Protein AF-A0A2E5NIH4-F1 (afdb_monomer_lite)

Radius of gyration: 13.5 Å; chains: 1; bounding box: 42×26×30 Å

pLDDT: mean 77.72, std 14.87, range [35.75, 93.19]

Foldseek 3Di:
DDDDDPPPVVVVLVVVLVVLCVLLVHDSVCLLDDDDPDLSSVLSLLLSLLCCVPPHPDDLVRSCVVSVHDSVVSVVSNVCLVVDDCPDPSCVSSVCSVVVVVD

Secondary structure (DSSP, 8-state):
-----TT-HHHHHHHHHHHHHHHTT--HHHHTSS----HHHHHHHHHHHHHHHHHS---HHHHHHHTTS-HHHHHHHHHHHHS--TT-HHHHHHHHHHHHTT-

Structure (mmCIF, N/CA/C/O backbone):
data_AF-A0A2E5NIH4-F1
#
_entry.id   AF-A0A2E5NIH4-F1
#
loop_
_atom_site.group_PDB
_atom_site.id
_atom_site.type_symbol
_atom_site.label_atom_id
_atom_site.label_alt_id
_atom_site.label_comp_id
_atom_site.label_asym_id
_atom_site.label_entity_id
_atom_site.label_seq_id
_atom_site.pdbx_PDB_ins_code
_atom_site.Cartn_x
_atom_site.Cartn_y
_atom_site.Cartn_z
_atom_site.occupancy
_atom_site.B_iso_or_equiv
_atom_site.auth_seq_id
_atom_site.auth_comp_id
_atom_site.auth_asym_id
_atom_site.auth_atom_id
_atom_site.pdbx_PDB_model_num
ATOM 1 N N . MET A 1 1 ? -29.072 -7.649 0.896 1.00 35.75 1 MET A N 1
ATOM 2 C CA . MET A 1 1 ? -28.034 -6.713 0.414 1.00 35.75 1 MET A CA 1
ATOM 3 C C . MET A 1 1 ? -27.538 -5.934 1.618 1.00 35.75 1 MET A C 1
ATOM 5 O O . MET A 1 1 ? -28.276 -5.103 2.125 1.00 35.75 1 MET A O 1
ATOM 9 N N . GLY A 1 2 ? -26.382 -6.310 2.169 1.00 41.97 2 GLY A N 1
ATOM 10 C CA . GLY A 1 2 ? -25.843 -5.685 3.379 1.00 41.97 2 GLY A CA 1
ATOM 11 C C . GLY A 1 2 ? -25.183 -4.354 3.039 1.00 41.97 2 GLY A C 1
ATOM 12 O O . GLY A 1 2 ? -24.226 -4.333 2.271 1.00 41.97 2 GLY A O 1
ATOM 13 N N . MET A 1 3 ? -25.723 -3.264 3.584 1.00 45.12 3 MET A N 1
ATOM 14 C CA . MET A 1 3 ? -25.058 -1.962 3.625 1.00 45.12 3 MET A CA 1
ATOM 15 C C . MET A 1 3 ? -23.690 -2.129 4.295 1.00 45.12 3 MET A C 1
ATOM 17 O O . MET A 1 3 ? -23.597 -2.735 5.360 1.00 45.12 3 MET A O 1
ATOM 21 N N . LEU A 1 4 ? -22.632 -1.626 3.657 1.00 46.88 4 LEU A N 1
ATOM 22 C CA . LEU A 1 4 ? -21.312 -1.534 4.271 1.00 46.88 4 LEU A CA 1
ATOM 23 C C . LEU A 1 4 ? -21.403 -0.587 5.469 1.00 46.88 4 LEU A C 1
ATOM 25 O O . LEU A 1 4 ? -21.704 0.591 5.290 1.00 46.88 4 LEU A O 1
ATOM 29 N N . ASP A 1 5 ? -21.179 -1.115 6.671 1.00 52.38 5 ASP A N 1
ATOM 30 C CA . ASP A 1 5 ? -21.135 -0.327 7.897 1.00 52.38 5 ASP A CA 1
ATOM 31 C C . ASP A 1 5 ? -19.932 0.639 7.828 1.00 52.38 5 ASP A C 1
ATOM 33 O O . ASP A 1 5 ? -18.790 0.177 7.705 1.00 52.38 5 ASP A O 1
ATOM 37 N N . PRO A 1 6 ? -20.144 1.968 7.888 1.00 49.75 6 PRO A N 1
ATOM 38 C CA . PRO A 1 6 ? -19.061 2.950 7.938 1.00 49.75 6 PRO A CA 1
ATOM 39 C C . PRO A 1 6 ? -18.146 2.796 9.170 1.00 49.75 6 PRO A C 1
ATOM 41 O O . PRO A 1 6 ? -17.110 3.460 9.237 1.00 49.75 6 PRO A O 1
ATOM 44 N N . HIS A 1 7 ? -18.477 1.919 10.126 1.00 53.59 7 HIS A N 1
ATOM 45 C CA . HIS A 1 7 ? -17.674 1.651 11.318 1.00 53.59 7 HIS A CA 1
ATOM 46 C C . HIS A 1 7 ? -16.639 0.525 11.198 1.00 53.59 7 HIS A C 1
ATOM 48 O O . HIS A 1 7 ? -15.813 0.397 12.104 1.00 53.59 7 HIS A O 1
ATOM 54 N N . ASP A 1 8 ? -16.587 -0.253 10.111 1.00 75.00 8 ASP A N 1
ATOM 55 C CA . ASP A 1 8 ? -15.568 -1.307 9.989 1.00 75.00 8 ASP A CA 1
ATOM 56 C C . ASP A 1 8 ? -14.356 -0.866 9.153 1.00 75.00 8 ASP A C 1
ATOM 58 O O . ASP A 1 8 ? -14.097 -1.342 8.041 1.00 75.00 8 ASP A O 1
ATOM 62 N N . ILE A 1 9 ? -13.570 0.048 9.732 1.00 77.31 9 ILE A N 1
ATOM 63 C CA . ILE A 1 9 ? -12.280 0.500 9.185 1.00 77.31 9 ILE A CA 1
ATOM 64 C C . ILE A 1 9 ? -11.356 -0.682 8.851 1.00 77.31 9 ILE A C 1
ATOM 66 O O . ILE A 1 9 ? -10.576 -0.615 7.903 1.00 77.31 9 ILE A O 1
ATOM 70 N N . LYS A 1 10 ? -11.466 -1.800 9.579 1.00 82.44 10 LYS A N 1
ATOM 71 C CA . LYS A 1 10 ? -10.659 -2.997 9.343 1.00 82.44 10 LYS A CA 1
ATOM 72 C C . LYS A 1 10 ? -11.095 -3.708 8.066 1.00 82.44 10 LYS A C 1
ATOM 74 O O . LYS A 1 10 ? -10.236 -4.077 7.268 1.00 82.44 10 LYS A O 1
ATOM 79 N N . SER A 1 11 ? -12.398 -3.850 7.834 1.00 84.06 11 SER A N 1
ATOM 80 C CA . SER A 1 11 ? -12.924 -4.366 6.564 1.00 84.06 11 SER A CA 1
ATOM 81 C C . SER A 1 11 ? -12.573 -3.463 5.379 1.00 84.06 11 SER A C 1
ATOM 83 O O . SER A 1 11 ? -12.190 -3.976 4.326 1.00 84.06 11 SER A O 1
ATOM 85 N N . PHE A 1 12 ? -12.620 -2.137 5.555 1.00 84.38 12 PHE A N 1
ATOM 86 C CA . PHE A 1 12 ? -12.171 -1.179 4.538 1.00 84.38 12 PHE A CA 1
ATOM 87 C C . PHE A 1 12 ? -10.691 -1.378 4.185 1.00 84.38 12 PHE A C 1
ATOM 89 O O . PHE A 1 12 ? -10.358 -1.583 3.018 1.00 84.38 12 PHE A O 1
ATOM 96 N N . ILE A 1 13 ? -9.814 -1.392 5.191 1.00 86.69 13 ILE A N 1
ATOM 97 C CA . ILE A 1 13 ? -8.370 -1.600 5.013 1.00 86.69 13 ILE A CA 1
ATOM 98 C C . ILE A 1 13 ? -8.094 -2.947 4.344 1.00 86.69 13 ILE A C 1
ATOM 100 O O . ILE A 1 13 ? -7.312 -3.026 3.400 1.00 86.69 13 ILE A O 1
ATOM 104 N N . ASN A 1 14 ? -8.741 -4.010 4.821 1.00 88.62 14 ASN A N 1
ATOM 105 C CA . ASN A 1 14 ? -8.499 -5.357 4.326 1.00 88.62 14 ASN A CA 1
ATOM 106 C C . ASN A 1 14 ? -8.865 -5.507 2.854 1.00 88.62 14 ASN A C 1
ATOM 108 O O . ASN A 1 14 ? -8.086 -6.133 2.142 1.00 88.62 14 ASN A O 1
ATOM 112 N N . ARG A 1 15 ? -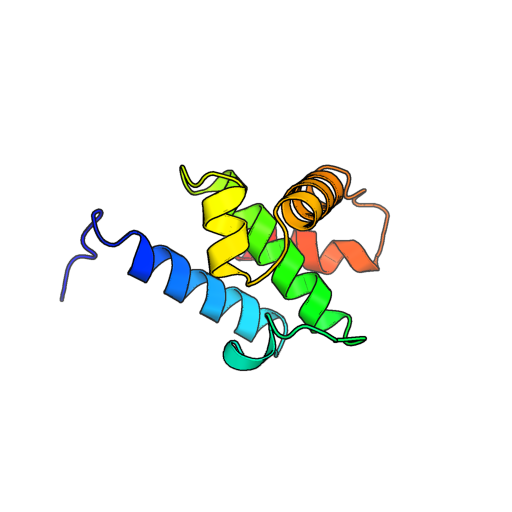9.998 -4.942 2.419 1.00 86.94 15 ARG A N 1
ATOM 113 C CA . ARG A 1 15 ? -10.432 -4.989 1.018 1.00 86.94 15 ARG A CA 1
ATOM 114 C C . ARG A 1 15 ? -9.419 -4.320 0.096 1.00 86.94 15 ARG A C 1
ATOM 116 O O . ARG A 1 15 ? -8.968 -4.944 -0.851 1.00 86.94 15 ARG A O 1
ATOM 123 N N . HIS A 1 16 ? -9.010 -3.096 0.413 1.00 87.69 16 HIS A N 1
ATOM 124 C CA . HIS A 1 16 ? -8.112 -2.346 -0.466 1.00 87.69 16 HIS A CA 1
ATOM 125 C C . HIS A 1 16 ? -6.687 -2.906 -0.455 1.00 87.69 16 HIS A C 1
ATOM 127 O O . HIS A 1 16 ? -6.006 -2.876 -1.472 1.00 87.69 16 HIS A O 1
ATOM 133 N N . ILE A 1 17 ? -6.225 -3.476 0.667 1.00 90.06 17 ILE A N 1
ATOM 134 C CA . ILE A 1 17 ? -4.968 -4.239 0.669 1.00 90.06 17 ILE A CA 1
ATOM 135 C C . ILE A 1 17 ? -5.060 -5.430 -0.293 1.00 90.06 17 ILE A C 1
ATOM 137 O O . ILE A 1 17 ? -4.085 -5.691 -0.993 1.00 90.06 17 ILE A O 1
ATOM 141 N N . GLU A 1 18 ? -6.195 -6.134 -0.331 1.00 89.56 18 GLU A N 1
ATOM 142 C CA . GLU A 1 18 ? -6.425 -7.249 -1.258 1.00 89.56 18 GLU A CA 1
ATOM 143 C C . GLU A 1 18 ? -6.359 -6.770 -2.712 1.00 89.56 18 GLU A C 1
ATOM 145 O O . GLU A 1 18 ? -5.551 -7.282 -3.479 1.00 89.56 18 GLU A O 1
ATOM 150 N N . GLU A 1 19 ? -7.105 -5.718 -3.054 1.00 87.19 19 GLU A N 1
ATOM 151 C CA . GLU A 1 19 ? -7.143 -5.133 -4.403 1.00 87.19 19 GLU A CA 1
ATOM 152 C C . GLU A 1 19 ? -5.753 -4.672 -4.872 1.00 87.19 19 GLU A C 1
ATOM 154 O O . GLU A 1 19 ? -5.341 -4.945 -6.000 1.00 87.19 19 GLU A O 1
ATOM 159 N N . ILE A 1 20 ? -4.977 -4.029 -3.990 1.00 88.06 20 ILE A N 1
ATOM 160 C CA . ILE A 1 20 ? -3.601 -3.619 -4.300 1.00 88.06 20 ILE A CA 1
ATOM 161 C C . ILE A 1 20 ? -2.701 -4.848 -4.497 1.00 88.06 20 ILE A C 1
ATOM 163 O O . ILE A 1 20 ? -1.862 -4.871 -5.400 1.00 88.06 20 ILE A O 1
ATOM 167 N N . CYS A 1 21 ? -2.852 -5.882 -3.668 1.00 89.94 21 CYS A N 1
ATOM 168 C CA . CYS A 1 21 ? -2.088 -7.119 -3.814 1.00 89.94 21 CYS A CA 1
ATOM 169 C C . CYS A 1 21 ? -2.408 -7.830 -5.140 1.00 89.94 21 CYS A C 1
ATOM 171 O O . CYS A 1 21 ? -1.482 -8.254 -5.837 1.00 89.94 21 CYS A O 1
ATOM 173 N N . GLU A 1 22 ? -3.685 -7.901 -5.517 1.00 88.69 22 GLU A N 1
ATOM 174 C CA . GLU A 1 22 ? -4.147 -8.456 -6.792 1.00 88.69 22 GLU A CA 1
ATOM 175 C C . GLU A 1 22 ? -3.589 -7.676 -7.985 1.00 88.69 22 GLU A C 1
ATOM 177 O O . GLU A 1 22 ? -3.030 -8.288 -8.898 1.00 88.69 22 GLU A O 1
ATOM 182 N N . TYR A 1 23 ? -3.635 -6.339 -7.943 1.00 86.81 23 TYR A N 1
ATOM 183 C CA . TYR A 1 23 ? -3.092 -5.477 -8.998 1.00 86.81 23 TYR A CA 1
ATOM 184 C C . TYR A 1 23 ? -1.612 -5.767 -9.291 1.00 86.81 23 TYR A C 1
ATOM 186 O O . TYR A 1 23 ? -1.195 -5.862 -10.446 1.00 86.81 23 TYR A O 1
ATOM 194 N N . TYR A 1 24 ? -0.807 -5.962 -8.244 1.00 86.12 24 TYR A N 1
ATOM 195 C CA . TYR A 1 24 ? 0.616 -6.279 -8.391 1.00 86.12 24 TYR A CA 1
ATOM 196 C C . TYR A 1 24 ? 0.909 -7.781 -8.543 1.00 86.12 24 TYR A C 1
ATOM 198 O O . TYR A 1 24 ? 2.075 -8.157 -8.709 1.00 86.12 24 TYR A O 1
ATOM 206 N N . GLY A 1 25 ? -0.108 -8.648 -8.494 1.00 88.00 25 GLY A N 1
ATOM 207 C CA . GLY A 1 25 ? 0.048 -10.101 -8.566 1.00 88.00 25 GLY A CA 1
ATOM 208 C C . GLY A 1 25 ? 0.872 -10.675 -7.410 1.00 88.00 25 GLY A C 1
ATOM 209 O O . GLY A 1 25 ? 1.714 -11.552 -7.624 1.00 88.00 25 GLY A O 1
ATOM 210 N N . VAL A 1 26 ? 0.686 -10.146 -6.198 1.00 89.75 26 VAL A N 1
ATOM 211 C CA . VAL A 1 26 ? 1.386 -10.583 -4.982 1.00 89.75 26 VAL A CA 1
ATOM 212 C C . VAL A 1 26 ? 0.405 -11.179 -3.979 1.00 89.75 26 VAL A C 1
ATOM 214 O O . VAL A 1 26 ? -0.699 -10.685 -3.803 1.00 89.75 26 VAL A O 1
ATOM 217 N N . HIS A 1 27 ? 0.811 -12.232 -3.268 1.00 88.06 27 HIS A N 1
ATOM 218 C CA . HIS A 1 27 ? -0.013 -12.782 -2.193 1.00 88.06 27 HIS A CA 1
ATOM 219 C C . HIS A 1 27 ? 0.055 -11.891 -0.953 1.00 88.06 27 HIS A C 1
ATOM 221 O O . HIS A 1 27 ? 1.146 -11.595 -0.454 1.00 88.06 27 HIS A O 1
ATOM 227 N N . ARG A 1 28 ? -1.110 -11.537 -0.406 1.00 83.56 28 ARG A N 1
ATOM 228 C CA . ARG A 1 28 ? -1.250 -10.723 0.807 1.00 83.56 28 ARG A CA 1
ATOM 229 C C . ARG A 1 28 ? -0.417 -11.225 1.983 1.00 83.56 28 ARG A C 1
ATOM 231 O O . ARG A 1 28 ? 0.258 -10.442 2.639 1.00 83.56 28 ARG A O 1
ATOM 238 N N . GLU A 1 29 ? -0.433 -12.526 2.250 1.00 83.56 29 GLU A N 1
ATOM 239 C CA . GLU A 1 29 ? 0.328 -13.118 3.363 1.00 83.56 29 GLU A CA 1
ATOM 240 C C . GLU A 1 29 ? 1.836 -12.918 3.203 1.00 83.56 29 GLU A C 1
ATOM 242 O O . GLU A 1 29 ? 2.582 -12.811 4.177 1.00 83.56 29 GLU A O 1
ATOM 247 N N . LEU A 1 30 ? 2.289 -12.829 1.953 1.00 83.62 30 LEU A N 1
ATOM 248 C CA . LEU A 1 30 ? 3.690 -12.668 1.629 1.00 83.62 30 LEU A CA 1
ATOM 249 C C . LEU A 1 30 ? 4.085 -11.202 1.556 1.00 83.62 30 LEU A C 1
ATOM 251 O O . LEU A 1 30 ? 5.251 -10.923 1.824 1.00 83.62 30 LEU A O 1
ATOM 255 N N . VAL A 1 31 ? 3.172 -10.274 1.243 1.00 84.69 31 VAL A N 1
ATOM 256 C CA . VAL A 1 31 ? 3.507 -8.878 0.916 1.00 84.69 31 VAL A CA 1
ATOM 257 C C . VAL A 1 31 ? 4.358 -8.227 2.012 1.00 84.69 31 VAL A C 1
ATOM 259 O O . VAL A 1 31 ? 5.442 -7.725 1.715 1.00 84.69 31 VAL A O 1
ATOM 262 N N . PHE A 1 32 ? 3.986 -8.395 3.283 1.00 86.06 32 PHE A N 1
ATOM 263 C CA . PHE A 1 32 ? 4.632 -7.750 4.434 1.00 86.06 32 PHE A CA 1
ATOM 264 C C . PHE A 1 32 ? 5.865 -8.469 4.997 1.00 86.06 32 PHE A C 1
ATOM 266 O O . PHE A 1 32 ? 6.571 -7.920 5.849 1.00 86.06 32 PHE A O 1
ATOM 273 N N . THR A 1 33 ? 6.198 -9.661 4.495 1.00 83.25 33 THR A N 1
ATOM 274 C CA . THR A 1 33 ? 7.331 -10.438 5.024 1.00 83.25 33 THR A CA 1
ATOM 275 C C . THR A 1 33 ? 8.671 -9.694 4.884 1.00 83.25 33 THR A C 1
ATOM 277 O O . THR A 1 33 ? 8.859 -8.813 4.038 1.00 83.25 33 THR A O 1
ATOM 280 N N . SER A 1 34 ? 9.614 -10.002 5.776 1.00 64.69 34 SER A N 1
ATOM 281 C CA . SER A 1 34 ? 10.781 -9.166 6.100 1.00 64.69 34 SER A CA 1
ATOM 282 C C . SER A 1 34 ? 11.829 -9.019 4.991 1.00 64.69 34 SER A C 1
ATOM 284 O O . SER A 1 34 ? 12.628 -8.085 5.045 1.00 64.69 34 SER A O 1
ATOM 286 N N . ARG A 1 35 ? 11.838 -9.887 3.972 1.00 63.28 35 ARG A N 1
ATOM 287 C CA . ARG A 1 35 ? 12.839 -9.855 2.896 1.00 63.28 35 ARG A CA 1
ATOM 288 C C . ARG A 1 35 ? 12.205 -10.165 1.547 1.00 63.28 35 ARG A C 1
ATOM 290 O O . ARG A 1 35 ? 11.815 -11.297 1.285 1.00 63.28 35 ARG A O 1
ATOM 297 N N . SER A 1 36 ? 12.152 -9.162 0.681 1.00 64.19 36 SER A N 1
ATOM 298 C CA . SER A 1 36 ? 11.809 -9.344 -0.724 1.00 64.19 36 SER A CA 1
ATOM 299 C C . SER A 1 36 ? 12.695 -8.471 -1.590 1.00 64.19 36 SER A C 1
ATOM 301 O O . SER A 1 36 ? 12.764 -7.266 -1.370 1.00 64.19 36 SER A O 1
ATOM 303 N N . LYS A 1 37 ? 13.354 -9.085 -2.576 1.00 72.56 37 LYS A N 1
ATOM 304 C CA . LYS A 1 37 ? 13.908 -8.369 -3.734 1.00 72.56 37 LYS A CA 1
ATOM 305 C C . LYS A 1 37 ? 12.868 -8.214 -4.853 1.00 72.56 37 LYS A C 1
ATOM 307 O O . LYS A 1 37 ? 13.192 -7.654 -5.890 1.00 72.56 37 LYS A O 1
ATOM 312 N N . ASP A 1 38 ? 11.652 -8.735 -4.661 1.00 82.44 38 ASP A N 1
ATOM 313 C CA . ASP A 1 38 ? 10.564 -8.597 -5.629 1.00 82.44 38 ASP A CA 1
ATOM 314 C C . ASP A 1 38 ? 10.068 -7.148 -5.633 1.00 82.44 38 ASP A C 1
ATOM 316 O O . ASP A 1 38 ? 9.485 -6.672 -4.651 1.00 82.44 38 ASP A O 1
ATOM 320 N N . GLU A 1 39 ? 10.314 -6.467 -6.748 1.00 83.12 39 GLU A N 1
ATOM 321 C CA . GLU A 1 39 ? 9.880 -5.100 -7.012 1.00 83.12 39 GLU A CA 1
ATOM 322 C C . GLU A 1 39 ? 8.357 -4.957 -6.901 1.00 83.12 39 GLU A C 1
ATOM 324 O O . GLU A 1 39 ? 7.877 -3.980 -6.331 1.00 83.12 39 GLU A O 1
ATOM 329 N N . ARG A 1 40 ? 7.581 -5.967 -7.321 1.00 85.19 40 ARG A N 1
ATOM 330 C CA . ARG A 1 40 ? 6.110 -5.940 -7.227 1.00 85.19 40 ARG A CA 1
ATOM 331 C C . ARG A 1 40 ? 5.646 -5.882 -5.780 1.00 85.19 40 ARG A C 1
ATOM 333 O O . ARG A 1 40 ? 4.723 -5.145 -5.452 1.00 85.19 40 ARG A O 1
ATOM 340 N N . ARG A 1 41 ? 6.328 -6.609 -4.889 1.00 87.44 41 ARG A N 1
ATOM 341 C CA . ARG A 1 41 ? 6.038 -6.563 -3.450 1.00 87.44 41 ARG A CA 1
ATOM 342 C C . ARG A 1 41 ? 6.405 -5.216 -2.844 1.00 87.44 41 ARG A C 1
ATOM 344 O O . ARG A 1 41 ? 5.668 -4.728 -1.995 1.00 87.44 41 ARG A O 1
ATOM 351 N N . MET A 1 42 ? 7.518 -4.618 -3.269 1.00 86.50 42 MET A N 1
ATOM 352 C CA . MET A 1 42 ? 7.885 -3.276 -2.815 1.00 86.50 42 MET A CA 1
ATOM 353 C C . MET A 1 42 ? 6.847 -2.245 -3.268 1.00 86.50 42 MET A C 1
ATOM 355 O O . MET A 1 42 ? 6.360 -1.480 -2.440 1.00 86.50 42 MET A O 1
ATOM 359 N N . ASN A 1 43 ? 6.444 -2.284 -4.538 1.00 86.25 43 ASN A N 1
ATOM 360 C CA . ASN A 1 43 ? 5.437 -1.381 -5.093 1.00 86.25 43 ASN A CA 1
ATOM 361 C C . ASN A 1 43 ? 4.082 -1.550 -4.389 1.00 86.25 43 ASN A C 1
ATOM 363 O O . ASN A 1 43 ? 3.482 -0.555 -3.995 1.00 86.25 43 ASN A O 1
ATOM 367 N N . ALA A 1 44 ? 3.664 -2.787 -4.102 1.00 88.50 44 ALA A N 1
ATOM 368 C CA . ALA A 1 44 ? 2.460 -3.052 -3.316 1.00 88.50 44 ALA A CA 1
ATOM 369 C C . ALA A 1 44 ? 2.529 -2.443 -1.903 1.00 88.50 44 ALA A C 1
ATOM 371 O O . ALA A 1 44 ? 1.588 -1.773 -1.483 1.00 88.50 44 ALA A O 1
ATOM 372 N N . ILE A 1 45 ? 3.642 -2.609 -1.172 1.00 90.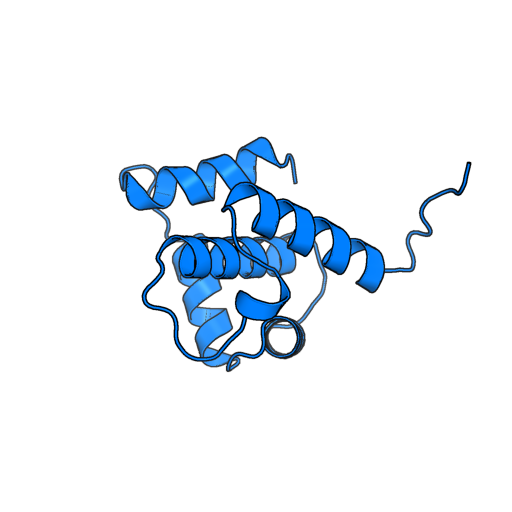00 45 ILE A N 1
ATOM 373 C CA . ILE A 1 45 ? 3.810 -2.004 0.166 1.00 90.00 45 ILE A CA 1
ATOM 374 C C . ILE A 1 45 ? 3.744 -0.474 0.087 1.00 90.00 45 ILE A C 1
ATOM 376 O O . ILE A 1 45 ? 3.091 0.148 0.925 1.00 90.00 45 ILE A O 1
ATOM 380 N N . LEU A 1 46 ? 4.415 0.131 -0.896 1.00 88.56 46 LEU A N 1
ATOM 381 C CA . LEU A 1 46 ? 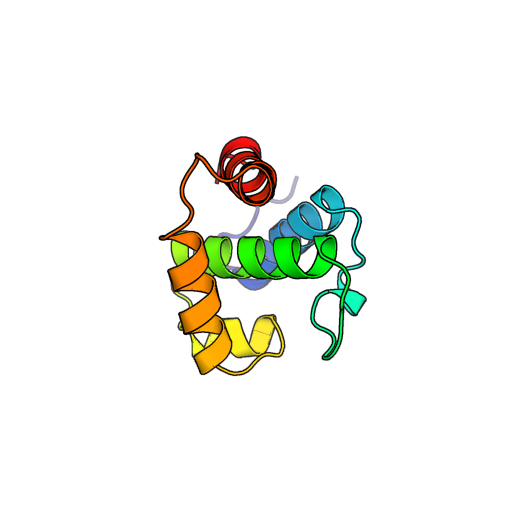4.424 1.582 -1.093 1.00 88.56 46 LEU A CA 1
ATOM 382 C C . LEU A 1 46 ? 3.011 2.113 -1.363 1.00 88.56 46 LEU A C 1
ATOM 384 O O . LEU A 1 46 ? 2.564 3.022 -0.661 1.00 88.56 46 LEU A O 1
ATOM 388 N N . THR A 1 47 ? 2.280 1.492 -2.295 1.00 87.12 47 THR A N 1
ATOM 389 C CA . THR A 1 47 ? 0.887 1.846 -2.600 1.00 87.12 47 THR A CA 1
ATOM 390 C C . THR A 1 47 ? -0.014 1.680 -1.373 1.00 87.12 47 THR A C 1
ATOM 392 O O . THR A 1 47 ? -0.772 2.596 -1.065 1.00 87.12 47 THR A O 1
ATOM 395 N N . ILE A 1 48 ? 0.115 0.586 -0.607 1.00 90.31 48 ILE A N 1
ATOM 396 C CA . ILE A 1 48 ? -0.654 0.371 0.635 1.00 90.31 48 ILE A CA 1
ATOM 397 C C . ILE A 1 48 ? -0.368 1.475 1.660 1.00 90.31 48 ILE A C 1
ATOM 399 O O . ILE A 1 48 ? -1.293 2.025 2.253 1.00 90.31 48 ILE A O 1
ATOM 403 N N . VAL A 1 49 ? 0.902 1.823 1.883 1.00 90.69 49 VAL A N 1
ATOM 404 C CA . VAL A 1 49 ? 1.269 2.864 2.855 1.00 90.69 49 VAL A CA 1
ATOM 405 C C . VAL A 1 49 ? 0.724 4.226 2.437 1.00 90.69 49 VAL A C 1
ATOM 407 O O . VAL A 1 49 ? 0.165 4.936 3.275 1.00 90.69 49 VAL A O 1
ATOM 410 N N . PHE A 1 50 ? 0.860 4.587 1.162 1.00 87.38 50 PHE A N 1
ATOM 411 C CA . PHE A 1 50 ? 0.328 5.842 0.642 1.00 87.38 50 PHE A CA 1
ATOM 412 C C . PHE A 1 50 ? -1.197 5.909 0.763 1.00 87.38 50 PHE A C 1
ATOM 414 O O . PHE A 1 50 ? -1.722 6.878 1.315 1.00 87.38 50 PHE A O 1
ATOM 421 N N . PHE A 1 51 ? -1.889 4.847 0.345 1.00 86.31 51 PHE A N 1
ATOM 422 C CA . PHE A 1 51 ? -3.337 4.708 0.463 1.00 86.31 51 PHE A CA 1
ATOM 423 C C . PHE A 1 51 ? -3.811 4.901 1.908 1.00 86.31 51 PHE A C 1
ATOM 425 O O . PHE A 1 51 ? -4.635 5.772 2.191 1.00 86.31 51 PHE A O 1
ATOM 432 N N . LEU A 1 52 ? -3.239 4.151 2.855 1.00 88.38 52 LEU A N 1
ATOM 433 C CA . LEU A 1 52 ? -3.640 4.243 4.259 1.00 88.38 52 LEU A CA 1
ATOM 434 C C . LEU A 1 52 ? -3.390 5.642 4.826 1.00 88.38 52 LEU A C 1
ATOM 436 O O . LEU A 1 52 ? -4.212 6.152 5.584 1.00 88.38 52 LEU A O 1
ATOM 440 N N . LYS A 1 53 ? -2.295 6.297 4.432 1.00 87.06 53 LYS A N 1
ATOM 441 C CA . LYS A 1 53 ? -2.000 7.671 4.853 1.00 87.06 53 LYS A CA 1
ATOM 442 C C . LYS A 1 53 ? -2.962 8.715 4.294 1.00 87.06 53 LYS A C 1
ATOM 444 O O . LYS A 1 53 ? -3.135 9.740 4.952 1.00 87.06 53 LYS A O 1
ATOM 449 N N . LYS A 1 54 ? -3.521 8.498 3.104 1.00 83.06 54 LYS A N 1
ATOM 450 C CA . LYS A 1 54 ? -4.404 9.452 2.420 1.00 83.06 54 LYS A CA 1
ATOM 451 C C . LYS A 1 54 ? -5.875 9.279 2.786 1.00 83.06 54 LYS A C 1
ATOM 453 O O . LYS A 1 54 ? -6.563 10.281 2.949 1.00 83.06 54 LYS A O 1
ATOM 458 N N . HIS A 1 55 ? -6.330 8.040 2.957 1.00 81.25 55 HIS A N 1
ATOM 459 C CA . HIS A 1 55 ? -7.760 7.721 3.066 1.00 81.25 55 HIS A CA 1
ATOM 460 C C . HIS A 1 55 ? -8.184 7.255 4.462 1.00 81.25 55 HIS A C 1
ATOM 462 O O . HIS A 1 55 ? -9.344 6.912 4.677 1.00 81.25 55 HIS A O 1
ATOM 468 N N . THR A 1 56 ? -7.268 7.248 5.435 1.00 83.19 56 THR A N 1
ATOM 469 C CA . THR A 1 56 ? -7.584 6.901 6.826 1.00 83.19 56 THR A CA 1
ATOM 470 C C . THR A 1 56 ? -6.973 7.901 7.804 1.00 83.19 56 THR A C 1
ATOM 472 O O . THR A 1 56 ? -6.021 8.611 7.487 1.00 83.19 56 THR A O 1
ATOM 475 N N . ILE A 1 57 ? -7.495 7.921 9.032 1.00 85.06 57 ILE A N 1
ATOM 476 C CA . ILE A 1 57 ? -6.955 8.722 10.142 1.00 85.06 57 ILE A CA 1
ATOM 477 C C . ILE A 1 57 ? -5.795 8.030 10.879 1.00 85.06 57 ILE A C 1
ATOM 479 O O . ILE A 1 57 ? -5.372 8.499 11.935 1.00 85.06 57 ILE A O 1
ATOM 483 N N . LEU A 1 58 ? -5.287 6.908 10.354 1.00 86.94 58 LEU A N 1
ATOM 484 C CA . LEU A 1 58 ? -4.281 6.101 11.036 1.00 86.94 58 LEU A CA 1
ATOM 485 C C . LEU A 1 58 ? -2.943 6.839 11.183 1.00 86.94 58 LEU A C 1
ATOM 487 O O . LEU A 1 58 ? -2.392 7.447 10.253 1.00 86.94 58 LEU A O 1
ATOM 491 N N . SER A 1 59 ? -2.364 6.710 12.370 1.00 91.50 59 SER A N 1
ATOM 492 C CA . SER A 1 59 ? -1.005 7.149 12.666 1.00 91.50 59 SER A CA 1
ATOM 493 C C . SER A 1 59 ? 0.038 6.289 11.941 1.00 91.50 59 SER A C 1
ATOM 495 O O . SER A 1 59 ? -0.210 5.151 11.538 1.00 91.50 59 SER A O 1
ATOM 497 N N . HIS A 1 60 ? 1.275 6.792 11.827 1.00 90.25 60 HIS A N 1
ATOM 498 C CA . HIS A 1 60 ? 2.379 6.005 11.250 1.00 90.25 60 HIS A CA 1
ATOM 499 C C . HIS A 1 60 ? 2.628 4.711 12.026 1.00 90.25 60 HIS A C 1
ATOM 501 O O . HIS A 1 60 ? 3.054 3.721 11.441 1.00 90.25 60 HIS A O 1
ATOM 507 N N . ARG A 1 61 ? 2.353 4.717 13.334 1.00 93.19 61 ARG A N 1
ATOM 508 C CA . ARG A 1 61 ? 2.486 3.542 14.191 1.00 93.19 61 ARG A CA 1
ATOM 509 C C . ARG A 1 61 ? 1.425 2.490 13.880 1.00 93.19 61 ARG A C 1
ATOM 511 O O . ARG A 1 61 ? 1.749 1.311 13.817 1.00 93.19 61 ARG A O 1
ATOM 518 N N . GLU A 1 62 ? 0.181 2.897 13.663 1.00 93.00 62 GLU A N 1
ATOM 519 C CA . GLU A 1 62 ? -0.888 1.963 13.293 1.00 93.00 62 GLU A CA 1
ATOM 520 C C . GLU A 1 62 ? -0.641 1.351 11.913 1.00 93.00 62 GLU A C 1
ATOM 522 O O . GLU A 1 62 ? -0.761 0.140 11.747 1.00 93.00 62 GLU A O 1
ATOM 527 N N . ILE A 1 63 ? -0.192 2.158 10.949 1.00 91.19 63 ILE A N 1
ATOM 528 C CA . ILE A 1 63 ? 0.177 1.667 9.616 1.00 91.19 63 ILE A CA 1
ATOM 529 C C . ILE A 1 63 ? 1.373 0.713 9.698 1.00 91.19 63 ILE A C 1
ATOM 531 O O . ILE A 1 63 ? 1.330 -0.358 9.101 1.00 91.19 63 ILE A O 1
ATOM 535 N N . ALA A 1 64 ? 2.403 1.054 10.479 1.00 91.75 64 ALA A N 1
ATOM 536 C CA . ALA A 1 64 ? 3.560 0.195 10.741 1.00 91.75 64 ALA A CA 1
ATOM 537 C C . ALA A 1 64 ? 3.154 -1.192 11.261 1.00 91.75 64 ALA A C 1
ATOM 539 O O . ALA A 1 64 ? 3.673 -2.202 10.786 1.00 91.75 64 ALA A O 1
ATOM 540 N N . ASN A 1 65 ? 2.179 -1.240 12.174 1.00 91.38 65 ASN A N 1
ATOM 541 C CA . ASN A 1 65 ? 1.639 -2.493 12.694 1.00 91.38 65 ASN A CA 1
ATOM 542 C C . ASN A 1 65 ? 0.912 -3.305 11.610 1.00 91.38 65 ASN A C 1
ATOM 544 O O . ASN A 1 65 ? 1.094 -4.518 11.545 1.00 91.38 65 ASN A O 1
ATOM 548 N N . ILE A 1 66 ? 0.123 -2.653 10.747 1.00 90.00 66 ILE A N 1
ATOM 549 C CA . ILE A 1 66 ? -0.595 -3.319 9.646 1.00 90.00 66 ILE A CA 1
ATOM 550 C C . ILE A 1 66 ? 0.393 -3.941 8.657 1.00 90.00 66 ILE A C 1
ATOM 552 O O . ILE A 1 66 ? 0.256 -5.111 8.302 1.00 90.00 66 ILE A O 1
ATOM 556 N N . VAL A 1 67 ? 1.400 -3.173 8.234 1.00 89.31 67 VAL A N 1
ATOM 557 C CA . VAL A 1 67 ? 2.352 -3.610 7.201 1.00 89.31 67 VAL A CA 1
ATOM 558 C C . VAL A 1 67 ? 3.567 -4.360 7.759 1.00 89.31 67 VAL A C 1
ATOM 560 O O . VAL A 1 67 ? 4.477 -4.700 7.005 1.00 89.31 67 VAL A O 1
ATOM 563 N N . GLN A 1 68 ? 3.597 -4.606 9.073 1.00 89.31 68 GLN A N 1
ATOM 564 C CA . GLN A 1 68 ? 4.669 -5.302 9.797 1.00 89.31 68 GLN A CA 1
ATOM 565 C C . GLN A 1 68 ? 6.069 -4.720 9.511 1.00 89.31 68 GLN A C 1
ATOM 567 O O . GLN A 1 68 ? 7.023 -5.447 9.214 1.00 89.31 68 GLN A O 1
ATOM 572 N N . LYS A 1 69 ? 6.194 -3.387 9.569 1.00 88.38 69 LYS A N 1
ATOM 573 C CA . LYS A 1 69 ? 7.459 -2.649 9.380 1.00 88.38 69 LYS A CA 1
ATOM 574 C C . LYS A 1 69 ? 7.703 -1.667 10.517 1.00 88.38 69 LYS A C 1
ATOM 576 O O . LYS A 1 69 ? 6.794 -1.315 11.255 1.00 88.38 69 LYS A O 1
ATOM 581 N N . ASP A 1 70 ? 8.929 -1.163 10.601 1.00 89.75 70 ASP A N 1
ATOM 582 C CA . ASP A 1 70 ? 9.266 -0.069 11.506 1.00 89.75 70 ASP A CA 1
ATOM 583 C C . ASP A 1 70 ? 8.596 1.246 11.094 1.00 89.75 70 ASP A C 1
ATOM 585 O O . ASP A 1 70 ? 8.480 1.573 9.911 1.00 89.75 70 ASP A O 1
ATOM 589 N N . VAL A 1 71 ? 8.251 2.069 12.086 1.00 90.12 71 VAL A N 1
ATOM 590 C CA . VAL A 1 71 ? 7.663 3.407 11.883 1.00 90.12 71 VAL A CA 1
ATOM 591 C C . VAL A 1 71 ? 8.549 4.298 11.002 1.00 90.12 71 VAL A C 1
ATOM 593 O O . VAL A 1 71 ? 8.045 5.070 10.186 1.00 90.12 71 VAL A O 1
ATOM 596 N N . SER A 1 72 ? 9.874 4.169 11.116 1.00 91.31 72 SER A N 1
ATOM 597 C CA . SER A 1 72 ? 10.832 4.915 10.290 1.00 91.31 72 SER A CA 1
ATOM 598 C C . SER A 1 72 ? 10.741 4.534 8.807 1.00 91.31 72 SER A C 1
ATOM 600 O O . SER A 1 72 ? 10.900 5.399 7.943 1.00 91.31 72 SER A O 1
ATOM 602 N N . SER A 1 73 ? 10.430 3.271 8.504 1.00 88.88 73 SER A N 1
ATOM 603 C CA . SER A 1 73 ? 10.180 2.789 7.143 1.00 88.88 73 SER A CA 1
ATOM 604 C C . SER A 1 73 ? 8.896 3.388 6.577 1.00 88.88 73 SER A C 1
ATOM 606 O O . SER A 1 73 ? 8.900 3.822 5.431 1.00 88.88 73 SER A O 1
ATOM 608 N N . ILE A 1 74 ? 7.839 3.523 7.387 1.00 90.56 74 ILE A N 1
ATOM 609 C CA . ILE A 1 74 ? 6.577 4.156 6.960 1.00 90.56 74 ILE A CA 1
ATOM 610 C C . ILE A 1 74 ? 6.795 5.609 6.549 1.00 90.56 74 ILE A C 1
ATOM 612 O O . ILE A 1 74 ? 6.349 6.017 5.479 1.00 90.56 74 ILE A O 1
ATOM 616 N N . SER A 1 75 ? 7.539 6.378 7.348 1.00 87.94 75 SER A N 1
ATOM 617 C CA . SER A 1 75 ? 7.877 7.763 7.000 1.00 87.94 75 SER A CA 1
ATOM 618 C C . SER A 1 75 ? 8.666 7.854 5.688 1.00 87.94 75 SER A C 1
ATOM 620 O O . SER A 1 75 ? 8.395 8.735 4.875 1.00 87.94 75 SER A O 1
ATOM 622 N N . LYS A 1 76 ? 9.615 6.934 5.453 1.00 88.81 76 LYS A N 1
ATOM 623 C CA . LYS A 1 76 ? 10.388 6.876 4.200 1.00 88.81 76 LYS A CA 1
ATOM 624 C C . LYS A 1 76 ? 9.511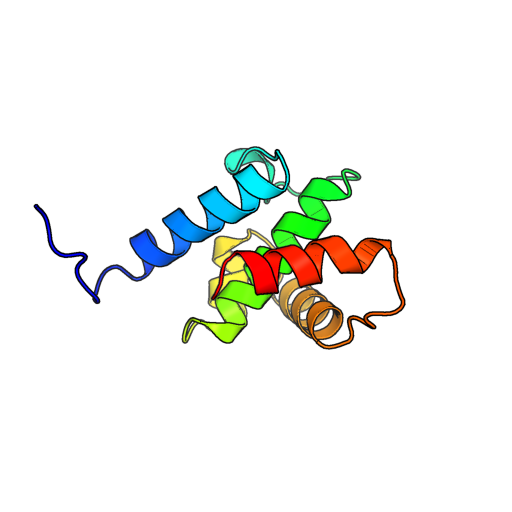 6.519 3.004 1.00 88.81 76 LYS A C 1
ATOM 626 O O . LYS A 1 76 ? 9.612 7.180 1.981 1.00 88.81 76 LYS A O 1
ATOM 631 N N . TYR A 1 77 ? 8.653 5.512 3.140 1.00 88.31 77 TYR A N 1
ATOM 632 C CA . TYR A 1 77 ? 7.745 5.059 2.087 1.00 88.31 77 TYR A CA 1
ATOM 633 C C . TYR A 1 77 ? 6.732 6.131 1.709 1.00 88.31 77 TYR A C 1
ATOM 635 O O . TYR A 1 77 ? 6.550 6.404 0.529 1.00 88.31 77 TYR A O 1
ATOM 643 N N . TYR A 1 78 ? 6.125 6.787 2.697 1.00 84.50 78 TYR A N 1
ATOM 644 C CA . TYR A 1 78 ? 5.173 7.857 2.432 1.00 84.50 78 TYR A CA 1
ATOM 645 C C . TYR A 1 78 ? 5.838 9.057 1.754 1.00 84.50 78 TYR A C 1
ATOM 647 O O . TYR A 1 78 ? 5.320 9.555 0.760 1.00 84.50 78 TYR A O 1
ATOM 655 N N . LYS A 1 79 ? 7.016 9.477 2.239 1.00 84.56 79 LYS A N 1
ATOM 656 C CA . LYS A 1 79 ? 7.791 10.543 1.596 1.00 84.56 79 LYS A CA 1
ATOM 657 C C . LYS A 1 79 ? 8.177 10.169 0.165 1.00 84.56 79 LYS A C 1
ATOM 659 O O . LYS A 1 79 ? 7.961 10.962 -0.734 1.00 84.56 79 LYS A O 1
ATOM 664 N N . PHE A 1 80 ? 8.660 8.946 -0.048 1.00 84.12 80 PHE A N 1
ATOM 665 C CA . PHE A 1 80 ? 8.968 8.436 -1.381 1.00 84.12 80 PHE A CA 1
ATOM 666 C C . PHE A 1 80 ? 7.757 8.491 -2.315 1.00 84.12 80 PHE A C 1
ATOM 668 O O . PHE A 1 80 ? 7.926 8.870 -3.460 1.00 84.12 80 PHE A O 1
ATOM 675 N N . CYS A 1 81 ? 6.555 8.163 -1.821 1.00 78.25 81 CYS A N 1
ATOM 676 C CA . CYS A 1 81 ? 5.318 8.227 -2.602 1.00 78.25 81 CYS A CA 1
ATOM 677 C C . CYS A 1 81 ? 4.877 9.665 -2.937 1.00 78.25 81 CYS A C 1
ATOM 679 O O . CYS A 1 81 ? 4.273 9.884 -3.978 1.00 78.25 81 CYS A O 1
ATOM 681 N N . ILE A 1 82 ? 5.153 10.642 -2.065 1.00 76.94 82 ILE A N 1
ATOM 682 C CA . ILE A 1 82 ? 4.899 12.070 -2.338 1.00 76.94 82 ILE A CA 1
ATOM 683 C C . ILE A 1 82 ? 5.919 12.624 -3.334 1.00 76.94 82 ILE A C 1
ATOM 685 O O . ILE A 1 82 ? 5.566 13.421 -4.195 1.00 76.94 82 ILE A O 1
ATOM 689 N N . ASP A 1 83 ? 7.172 12.201 -3.193 1.00 76.44 83 ASP A N 1
ATOM 690 C CA . ASP A 1 83 ? 8.293 12.629 -4.022 1.00 76.44 83 ASP A CA 1
ATOM 691 C C . ASP A 1 83 ? 8.376 11.822 -5.342 1.00 76.44 83 ASP A C 1
ATOM 693 O O . ASP A 1 83 ? 9.382 11.930 -6.046 1.00 76.44 83 ASP A O 1
ATOM 697 N N . LEU A 1 84 ? 7.365 10.996 -5.679 1.00 69.62 84 LEU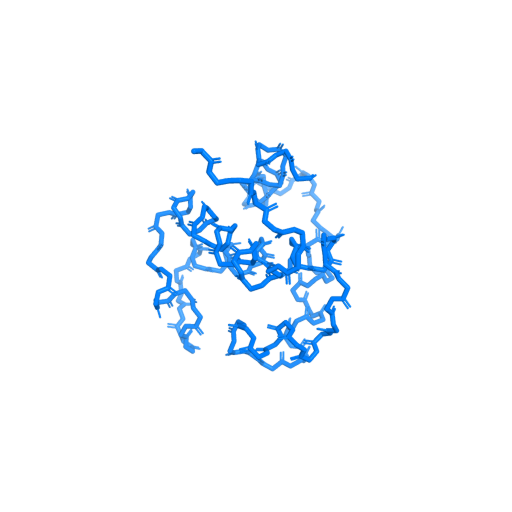 A N 1
ATOM 698 C CA . LEU A 1 84 ? 7.314 10.287 -6.965 1.00 69.62 84 LEU A CA 1
ATOM 699 C C . LEU A 1 84 ? 7.256 11.330 -8.079 1.00 69.62 84 LEU A C 1
ATOM 701 O O . LEU A 1 84 ? 6.301 12.094 -8.185 1.00 69.62 84 LEU A O 1
ATOM 705 N N . ASP A 1 85 ? 8.298 11.356 -8.902 1.00 56.34 85 ASP A N 1
ATOM 706 C CA . ASP A 1 85 ? 8.325 12.137 -10.130 1.00 56.34 85 ASP A CA 1
ATOM 707 C C . ASP A 1 85 ? 7.661 11.298 -11.228 1.00 56.34 85 ASP A C 1
ATOM 709 O O . ASP A 1 85 ? 8.127 10.194 -11.537 1.00 56.34 85 ASP A O 1
ATOM 713 N N . ASP A 1 86 ? 6.605 11.833 -11.846 1.00 53.38 86 ASP A N 1
ATOM 714 C CA . ASP A 1 86 ? 5.890 11.231 -12.985 1.00 53.38 86 ASP A CA 1
ATOM 715 C C . ASP A 1 86 ? 6.832 10.856 -14.149 1.00 53.38 86 ASP A C 1
ATOM 717 O O . ASP A 1 86 ? 6.473 10.095 -15.049 1.00 53.38 86 ASP A O 1
ATOM 721 N N . LYS A 1 87 ? 8.066 11.375 -14.142 1.00 46.69 87 LYS A N 1
ATOM 722 C CA . LYS A 1 87 ? 9.107 11.103 -15.137 1.00 46.69 8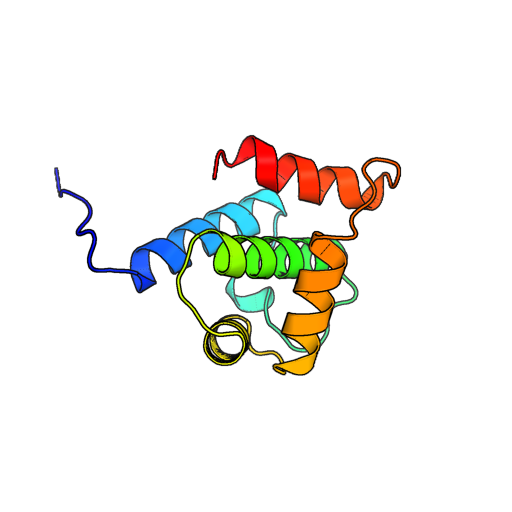7 LYS A CA 1
ATOM 723 C C . LYS A 1 87 ? 9.853 9.780 -14.943 1.00 46.69 87 LYS A C 1
ATOM 725 O O . LYS A 1 87 ? 10.628 9.419 -15.830 1.00 46.69 87 LYS A O 1
ATOM 730 N N . ILE A 1 88 ? 9.672 9.055 -13.832 1.00 51.41 88 ILE A N 1
ATOM 731 C CA . ILE A 1 88 ? 10.365 7.777 -13.583 1.00 51.41 88 ILE A CA 1
ATOM 732 C C . ILE A 1 88 ? 9.457 6.592 -13.978 1.00 51.41 88 ILE A C 1
ATOM 734 O O . ILE A 1 88 ? 8.477 6.311 -13.286 1.00 51.41 88 ILE A O 1
ATOM 738 N N . PRO A 1 89 ? 9.793 5.807 -15.025 1.00 53.38 89 PRO A N 1
ATOM 739 C CA . PRO A 1 89 ? 8.923 4.742 -15.544 1.00 53.38 89 PRO A CA 1
ATOM 740 C C . PRO A 1 89 ? 8.552 3.652 -14.528 1.00 53.38 89 PRO A C 1
ATOM 742 O O . PRO A 1 89 ? 7.469 3.080 -14.604 1.00 53.38 89 PRO A O 1
ATOM 745 N N . GLN A 1 90 ? 9.426 3.365 -13.555 1.00 52.50 90 GLN A N 1
ATOM 746 C CA . GLN A 1 90 ? 9.149 2.367 -12.513 1.00 52.50 90 GLN A CA 1
ATOM 747 C C . GLN A 1 90 ? 8.051 2.844 -11.531 1.00 52.50 90 GLN A C 1
ATOM 749 O O . GLN A 1 90 ? 7.406 2.029 -10.875 1.00 52.50 90 GLN A O 1
ATOM 754 N N . HIS A 1 91 ? 7.842 4.162 -11.417 1.00 58.00 91 HIS A N 1
ATOM 755 C CA . HIS A 1 91 ? 6.857 4.794 -10.526 1.00 58.00 91 HIS A CA 1
ATOM 756 C C . HIS A 1 91 ? 5.508 4.994 -11.209 1.00 58.00 91 HIS A C 1
ATOM 758 O O . HIS A 1 91 ? 4.494 5.044 -10.520 1.00 58.00 91 HIS A O 1
ATOM 764 N N . ALA A 1 92 ? 5.479 4.998 -12.545 1.00 60.28 92 ALA A N 1
ATOM 765 C CA . ALA A 1 92 ? 4.256 5.102 -13.335 1.00 60.28 92 ALA A CA 1
ATOM 766 C C . ALA A 1 92 ? 3.208 4.055 -12.931 1.00 60.28 92 ALA A C 1
ATOM 768 O O . ALA A 1 92 ? 2.041 4.388 -12.821 1.00 60.28 92 ALA A O 1
ATOM 769 N N . ARG A 1 93 ? 3.617 2.820 -12.598 1.00 62.41 93 ARG A N 1
ATOM 770 C CA . ARG A 1 93 ? 2.691 1.776 -12.116 1.00 62.41 93 ARG A CA 1
ATOM 771 C C . ARG A 1 93 ? 2.096 2.064 -10.740 1.00 62.41 93 ARG A C 1
ATOM 773 O O . ARG A 1 93 ? 0.973 1.647 -10.482 1.00 62.41 93 ARG A O 1
ATOM 780 N N . ILE A 1 94 ? 2.846 2.738 -9.865 1.00 63.22 94 ILE A N 1
ATOM 781 C CA . ILE A 1 94 ? 2.367 3.159 -8.541 1.00 63.22 94 ILE A CA 1
ATOM 782 C C . ILE A 1 94 ? 1.367 4.303 -8.704 1.00 63.22 94 ILE A C 1
ATOM 784 O O . ILE A 1 94 ? 0.311 4.270 -8.080 1.00 63.22 94 ILE A O 1
ATOM 788 N N . LEU A 1 95 ? 1.676 5.264 -9.574 1.00 63.88 95 LEU A N 1
ATOM 789 C CA . LEU A 1 95 ? 0.801 6.387 -9.911 1.00 63.88 95 LEU A CA 1
ATOM 790 C C . LEU A 1 95 ? -0.479 5.915 -10.616 1.00 63.88 95 LEU A C 1
ATOM 792 O O . LEU A 1 95 ? -1.571 6.302 -10.221 1.00 63.88 95 LEU A O 1
ATOM 796 N N . GLU A 1 96 ? -0.357 5.004 -11.582 1.00 67.12 96 GLU A N 1
ATOM 797 C CA . GLU A 1 96 ? -1.476 4.377 -12.290 1.00 67.12 96 GLU A CA 1
ATOM 798 C C . GLU A 1 96 ? -2.343 3.545 -11.344 1.00 67.12 96 GLU A C 1
ATOM 800 O O . GLU A 1 96 ? -3.561 3.600 -11.451 1.00 67.12 96 GLU A O 1
ATOM 805 N N . ALA A 1 97 ? -1.758 2.825 -10.379 1.00 64.19 97 ALA A N 1
ATOM 806 C CA . ALA A 1 97 ? -2.531 2.124 -9.354 1.00 64.19 97 ALA A CA 1
ATOM 807 C C . ALA A 1 97 ? -3.314 3.104 -8.468 1.00 64.19 97 ALA A C 1
ATOM 809 O O . ALA A 1 97 ? -4.485 2.870 -8.188 1.00 64.19 97 ALA A O 1
ATOM 810 N N . ILE A 1 98 ? -2.681 4.205 -8.043 1.00 65.56 98 ILE A N 1
ATOM 811 C CA . ILE A 1 98 ? -3.334 5.259 -7.252 1.00 65.56 98 ILE A CA 1
ATOM 812 C C . ILE A 1 98 ? -4.510 5.872 -8.034 1.00 65.56 98 ILE A C 1
ATOM 814 O O . ILE A 1 98 ? -5.588 6.029 -7.469 1.00 65.56 98 ILE A O 1
ATOM 818 N N . ASP A 1 99 ? -4.321 6.168 -9.322 1.00 65.69 99 ASP A N 1
ATOM 819 C CA . ASP A 1 99 ? -5.326 6.820 -10.176 1.00 65.69 99 ASP A CA 1
ATOM 820 C C . ASP A 1 99 ? -6.452 5.854 -10.613 1.00 65.69 99 ASP A C 1
ATOM 822 O O . ASP A 1 99 ? -7.641 6.172 -10.549 1.00 65.69 99 ASP A O 1
ATOM 826 N N . THR A 1 100 ? -6.099 4.617 -10.982 1.00 60.44 100 THR A N 1
ATOM 827 C CA . THR A 1 100 ? -7.035 3.578 -11.458 1.00 60.44 100 THR A CA 1
ATOM 828 C C . THR A 1 100 ? -7.945 3.069 -10.353 1.00 60.44 100 THR A C 1
ATOM 830 O O . THR A 1 100 ? -9.127 2.818 -10.598 1.00 60.44 100 THR A O 1
ATOM 833 N N . LEU A 1 101 ? -7.425 2.935 -9.130 1.00 58.22 101 LEU A N 1
ATOM 834 C CA . LEU A 1 101 ? -8.233 2.505 -7.991 1.00 58.22 101 LEU A CA 1
ATOM 835 C C . LEU A 1 101 ? -9.261 3.574 -7.567 1.00 58.22 101 LEU A C 1
ATOM 837 O O . LEU A 1 101 ? -10.077 3.283 -6.697 1.00 58.22 101 LEU A O 1
ATOM 841 N N . LYS A 1 102 ? -9.274 4.765 -8.207 1.00 50.34 102 LYS A N 1
ATOM 842 C CA . LYS A 1 102 ? -10.199 5.887 -7.945 1.00 50.34 102 LYS A CA 1
ATOM 843 C C . LYS A 1 102 ? -10.436 6.095 -6.454 1.00 50.34 102 LYS A C 1
ATOM 845 O O . LYS A 1 102 ? -11.578 6.153 -5.988 1.00 50.34 102 LYS A O 1
ATOM 850 N N . ILE A 1 103 ? -9.334 6.149 -5.725 1.00 48.22 103 ILE A N 1
ATOM 851 C CA . ILE A 1 103 ? -9.345 6.379 -4.292 1.00 48.22 103 ILE A CA 1
ATOM 852 C C . ILE A 1 103 ? -9.448 7.872 -4.007 1.00 48.22 103 ILE A C 1
ATOM 854 O O . ILE A 1 103 ? -8.747 8.651 -4.688 1.00 48.22 103 ILE A O 1
#

Sequence (103 aa):
MGMLDPHDIKSFINRHIEEICEYYGVHRELVFTSRSKDERRMNAILTIVFFLKKHTILSHREIANIVQKDVSSISKYYKFCIDLDDKIPQHARILEAIDTLKI